Protein AF-A0A150J730-F1 (afdb_monomer)

Structure (mmCIF, N/CA/C/O backbone):
data_AF-A0A150J730-F1
#
_entry.id   AF-A0A150J730-F1
#
loop_
_atom_site.group_PDB
_atom_site.id
_atom_site.type_symbol
_atom_site.label_atom_id
_atom_site.label_alt_id
_atom_site.label_comp_id
_atom_site.label_asym_id
_atom_site.label_entity_id
_atom_site.label_seq_id
_atom_site.pdbx_PDB_ins_code
_atom_site.Cartn_x
_atom_site.Cartn_y
_atom_site.Cartn_z
_atom_site.occupancy
_atom_site.B_iso_or_equiv
_atom_site.auth_seq_id
_atom_site.auth_comp_id
_atom_site.auth_asym_id
_atom_site.auth_atom_id
_atom_site.pdbx_PDB_model_num
ATOM 1 N N . MET A 1 1 ? -17.973 32.244 -16.615 1.00 36.28 1 MET A N 1
ATOM 2 C CA . MET A 1 1 ? -19.065 31.318 -16.975 1.00 36.28 1 MET A CA 1
ATOM 3 C C . MET A 1 1 ? -18.478 30.264 -17.903 1.00 36.28 1 MET A C 1
ATOM 5 O O . MET A 1 1 ? -17.892 30.634 -18.906 1.00 36.28 1 MET A O 1
ATOM 9 N N . LEU A 1 2 ? -18.519 29.009 -17.447 1.00 37.91 2 LEU A N 1
ATOM 10 C CA . LEU A 1 2 ? -18.204 27.726 -18.098 1.00 37.91 2 LEU A CA 1
ATOM 11 C C . LEU A 1 2 ? -17.900 27.717 -19.607 1.00 37.91 2 LEU A C 1
ATOM 13 O O . LEU A 1 2 ? -18.762 28.106 -20.384 1.00 37.91 2 LEU A O 1
ATOM 17 N N . THR A 1 3 ? -16.771 27.111 -20.005 1.00 31.72 3 THR A N 1
ATOM 18 C CA . THR A 1 3 ? -16.655 25.851 -20.798 1.00 31.72 3 THR A CA 1
ATOM 19 C C . THR A 1 3 ? -15.207 25.701 -21.309 1.00 31.72 3 THR A C 1
ATOM 21 O O . THR A 1 3 ? -14.704 26.570 -21.999 1.00 31.72 3 THR A O 1
ATOM 24 N N . LYS A 1 4 ? -14.445 24.730 -20.782 1.00 38.00 4 LYS A N 1
ATOM 25 C CA . LYS A 1 4 ? -14.105 23.420 -21.393 1.00 38.00 4 LYS A CA 1
ATOM 26 C C . LYS A 1 4 ? -12.810 23.439 -22.229 1.00 38.00 4 LYS A C 1
ATOM 28 O O . LYS A 1 4 ? -12.600 24.330 -23.031 1.00 38.00 4 LYS A O 1
ATOM 33 N N . LEU A 1 5 ? -12.045 22.351 -22.076 1.00 36.09 5 LEU A N 1
ATOM 34 C CA . LEU A 1 5 ? -10.920 21.905 -22.908 1.00 36.09 5 LEU A CA 1
ATOM 35 C C . LEU A 1 5 ? -9.625 22.727 -22.806 1.00 36.09 5 LEU A C 1
ATOM 37 O O . LEU A 1 5 ? -9.261 23.467 -23.710 1.00 36.09 5 LEU A O 1
ATOM 41 N N . LEU A 1 6 ? -8.838 22.455 -21.768 1.00 31.06 6 LEU A N 1
ATOM 42 C CA . LEU A 1 6 ? -7.409 22.266 -22.001 1.00 31.06 6 LEU A CA 1
ATOM 43 C C . LEU A 1 6 ? -7.118 20.792 -21.755 1.00 31.06 6 LEU A C 1
ATOM 45 O O . LEU A 1 6 ? -6.953 20.318 -20.635 1.00 31.06 6 LEU A O 1
ATOM 49 N N . THR A 1 7 ? -7.208 20.067 -22.861 1.00 35.47 7 THR A N 1
ATOM 50 C CA . THR A 1 7 ? -6.653 18.747 -23.109 1.00 35.47 7 THR A CA 1
ATOM 51 C C . THR A 1 7 ? -5.190 18.714 -22.667 1.00 35.47 7 THR A C 1
ATOM 53 O O . THR A 1 7 ? -4.299 18.989 -23.456 1.00 35.47 7 THR A O 1
ATOM 56 N N . PHE A 1 8 ? -4.931 18.329 -21.419 1.00 33.81 8 PHE A N 1
ATOM 57 C CA . PHE A 1 8 ? -3.634 17.785 -20.993 1.00 33.81 8 PHE A CA 1
ATOM 58 C C . PHE A 1 8 ? -3.543 16.286 -21.344 1.00 33.81 8 PHE A C 1
ATOM 60 O O . PHE A 1 8 ? -2.972 15.478 -20.620 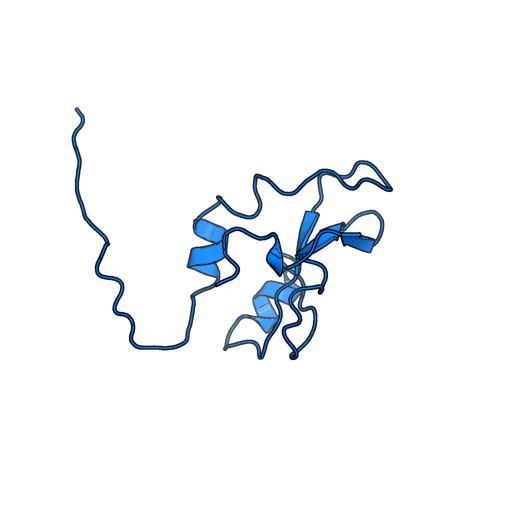1.00 33.81 8 PHE A O 1
ATOM 67 N N . VAL A 1 9 ? -4.126 15.907 -22.487 1.00 32.81 9 VAL A N 1
ATOM 68 C CA . VAL A 1 9 ? -3.855 14.637 -23.170 1.00 32.81 9 VAL A CA 1
ATOM 69 C C . VAL A 1 9 ? -2.671 14.894 -24.095 1.00 32.81 9 VAL A C 1
ATOM 71 O O . VAL A 1 9 ? -2.808 14.916 -25.306 1.00 32.81 9 VAL A O 1
ATOM 74 N N . GLU A 1 10 ? -1.529 15.212 -23.500 1.00 35.66 10 GLU A N 1
ATOM 75 C CA . GLU A 1 10 ? -0.216 15.208 -24.155 1.00 35.66 10 GLU A CA 1
ATOM 76 C C . GLU A 1 10 ? 0.865 15.152 -23.065 1.00 35.66 10 GLU A C 1
ATOM 78 O O . GLU A 1 10 ? 1.887 15.833 -23.091 1.00 35.66 10 GLU A O 1
ATOM 83 N N . ILE A 1 11 ? 0.624 14.326 -22.039 1.00 39.66 11 ILE A N 1
ATOM 84 C CA . ILE A 1 11 ? 1.701 13.899 -21.150 1.00 39.66 11 ILE A CA 1
ATOM 85 C C . ILE A 1 11 ? 2.519 12.907 -21.967 1.00 39.66 11 ILE A C 1
ATOM 87 O O . ILE A 1 11 ? 2.142 11.750 -22.150 1.00 39.66 11 ILE A O 1
ATOM 91 N N . ASN A 1 12 ? 3.593 13.443 -22.542 1.00 30.73 12 ASN A N 1
ATOM 92 C CA . ASN A 1 12 ? 4.652 12.723 -23.220 1.00 30.73 12 ASN A CA 1
ATOM 93 C C . ASN A 1 12 ? 4.968 11.415 -22.487 1.00 30.73 12 ASN A C 1
ATOM 95 O O . ASN A 1 12 ? 5.415 11.403 -21.344 1.00 30.73 12 ASN A O 1
ATOM 99 N N . PHE A 1 13 ? 4.748 10.317 -23.202 1.00 36.91 13 PHE A N 1
ATOM 100 C CA . PHE A 1 13 ? 5.035 8.930 -22.842 1.00 36.91 13 PHE A CA 1
ATOM 101 C C . PHE A 1 13 ? 6.553 8.629 -22.835 1.00 36.91 13 PHE A C 1
ATOM 103 O O . PHE A 1 13 ? 6.998 7.563 -23.246 1.00 36.91 13 PHE A O 1
ATOM 110 N N . LEU A 1 14 ? 7.382 9.588 -22.424 1.00 29.88 14 LEU A N 1
ATOM 111 C CA . LEU A 1 14 ? 8.841 9.516 -22.463 1.00 29.88 14 LEU A CA 1
ATOM 112 C C . LEU A 1 14 ? 9.391 10.190 -21.210 1.00 29.88 14 LEU A C 1
ATOM 114 O O . LEU A 1 14 ? 9.688 11.373 -21.216 1.00 29.88 14 LEU A O 1
ATOM 118 N N . GLU A 1 15 ? 9.398 9.432 -20.121 1.00 34.12 15 GLU A N 1
ATOM 119 C CA . GLU A 1 15 ? 10.452 9.290 -19.110 1.00 34.12 15 GLU A CA 1
ATOM 120 C C . GLU A 1 15 ? 9.793 8.665 -17.876 1.00 34.12 15 GLU A C 1
ATOM 122 O O . GLU A 1 15 ? 8.769 9.115 -17.372 1.00 34.12 15 GLU A O 1
ATOM 127 N N . SER A 1 16 ? 10.346 7.542 -17.444 1.00 38.31 16 SER A N 1
ATOM 128 C CA . SER A 1 16 ? 9.831 6.592 -16.459 1.00 38.31 16 SER A CA 1
ATOM 129 C C . SER A 1 16 ? 9.813 7.116 -15.013 1.00 38.31 16 SER A C 1
ATOM 131 O O . SER A 1 16 ? 10.309 6.458 -14.105 1.00 38.31 16 SER A O 1
ATOM 133 N N . ASN A 1 17 ? 9.233 8.291 -14.787 1.00 37.78 17 ASN A N 1
ATOM 134 C CA . ASN A 1 17 ? 9.055 8.908 -13.479 1.00 37.78 17 ASN A CA 1
ATOM 135 C C . ASN A 1 17 ? 7.606 9.372 -13.347 1.00 37.78 17 ASN A C 1
ATOM 137 O O . ASN A 1 17 ? 7.281 10.530 -13.600 1.00 37.78 17 ASN A O 1
ATOM 141 N N . ILE A 1 18 ? 6.721 8.453 -12.957 1.00 43.22 18 ILE A N 1
ATOM 142 C CA . ILE A 1 18 ? 5.387 8.839 -12.501 1.00 43.22 18 ILE A CA 1
ATOM 143 C C . ILE A 1 18 ? 5.592 9.675 -11.235 1.00 43.22 18 ILE A C 1
ATOM 145 O O . ILE A 1 18 ? 5.966 9.147 -10.187 1.00 43.22 18 ILE A O 1
ATOM 149 N N . ASP A 1 19 ? 5.409 10.990 -11.356 1.00 45.50 19 ASP A N 1
ATOM 150 C CA . ASP A 1 19 ? 5.489 11.914 -10.233 1.00 45.50 19 ASP A CA 1
ATOM 151 C C . ASP A 1 19 ? 4.413 11.523 -9.214 1.00 45.50 19 ASP A C 1
ATOM 153 O O . ASP A 1 19 ? 3.218 11.520 -9.503 1.00 45.50 19 ASP A O 1
ATOM 157 N N . ILE A 1 20 ? 4.818 11.144 -8.005 1.00 48.97 20 ILE A N 1
ATOM 158 C CA . ILE A 1 20 ? 3.868 10.785 -6.947 1.00 48.97 20 ILE A CA 1
ATOM 159 C C . ILE A 1 20 ? 3.030 11.977 -6.527 1.00 48.97 20 ILE A C 1
ATOM 161 O O . ILE A 1 20 ? 1.904 11.770 -6.080 1.00 48.97 20 ILE A O 1
ATOM 165 N N . ARG A 1 21 ? 3.498 13.212 -6.745 1.00 44.81 21 ARG A N 1
ATOM 166 C CA . ARG A 1 21 ? 2.615 14.370 -6.634 1.00 44.81 21 ARG A CA 1
ATOM 167 C C . ARG A 1 21 ? 1.458 14.249 -7.604 1.00 44.81 21 ARG A C 1
ATOM 169 O O . ARG A 1 21 ? 0.346 14.450 -7.168 1.00 44.81 21 ARG A O 1
ATOM 176 N N . PHE A 1 22 ? 1.638 13.755 -8.826 1.00 48.62 22 PHE A N 1
ATOM 177 C CA . PHE A 1 22 ? 0.505 13.457 -9.704 1.00 48.62 22 PHE A CA 1
ATOM 178 C C . PHE A 1 22 ? -0.424 12.381 -9.111 1.00 48.62 22 PHE A C 1
ATOM 180 O O . PHE A 1 22 ? -1.636 12.569 -9.123 1.00 48.62 22 PHE A O 1
ATOM 187 N N . ILE A 1 23 ? 0.094 11.295 -8.516 1.00 51.72 23 ILE A N 1
ATOM 188 C CA . ILE A 1 23 ? -0.735 10.242 -7.877 1.00 51.72 23 ILE A CA 1
ATOM 189 C C . ILE A 1 23 ? -1.512 10.777 -6.655 1.00 51.72 23 ILE A C 1
ATOM 191 O O . ILE A 1 23 ? -2.686 10.446 -6.472 1.00 51.72 23 ILE A O 1
ATOM 195 N N . LEU A 1 24 ? -0.876 11.603 -5.821 1.00 50.47 24 LEU A N 1
ATOM 196 C CA . LEU A 1 24 ? -1.447 12.156 -4.588 1.00 50.47 24 LEU A CA 1
ATOM 197 C C . LEU A 1 24 ? -2.340 13.381 -4.856 1.00 50.47 24 LEU A C 1
ATOM 199 O O . LEU A 1 24 ? -3.449 13.452 -4.330 1.00 50.47 24 LEU A O 1
ATOM 203 N N . GLU A 1 25 ? -1.911 14.307 -5.717 1.00 47.00 25 GLU A N 1
ATOM 204 C CA . GLU A 1 25 ? -2.657 15.501 -6.156 1.00 47.00 25 GLU A CA 1
ATOM 205 C C . GLU A 1 25 ? -3.852 15.138 -7.038 1.00 47.00 25 GLU A C 1
ATOM 207 O O . GLU A 1 25 ? -4.839 15.875 -7.053 1.00 47.00 25 GLU A O 1
ATOM 212 N N . SER A 1 26 ? -3.831 13.969 -7.695 1.00 45.53 26 SER A N 1
ATOM 213 C CA . SER A 1 26 ? -5.028 13.420 -8.337 1.00 45.53 26 SER A CA 1
ATOM 214 C C . SER A 1 26 ? -6.170 13.240 -7.345 1.00 45.53 26 SER A C 1
ATOM 216 O O . SER A 1 26 ? -7.312 13.203 -7.782 1.00 45.53 26 SER A O 1
ATOM 218 N N . ASN A 1 27 ? -5.913 13.098 -6.034 1.00 46.12 27 ASN A N 1
ATOM 219 C CA . ASN A 1 27 ? -6.928 12.952 -4.980 1.00 46.12 27 ASN A CA 1
ATOM 220 C C . ASN A 1 27 ? -7.958 11.820 -5.224 1.00 46.12 27 ASN A C 1
ATOM 222 O O . ASN A 1 27 ? -8.917 11.689 -4.474 1.00 46.12 27 ASN A O 1
ATOM 226 N N . ILE A 1 28 ? -7.781 10.990 -6.258 1.00 46.69 28 ILE A N 1
ATOM 227 C CA . ILE A 1 28 ? -8.763 10.012 -6.749 1.00 46.69 28 ILE A CA 1
ATOM 228 C C . ILE A 1 28 ? -8.500 8.615 -6.163 1.00 46.69 28 ILE A C 1
ATOM 230 O O . ILE A 1 28 ? -9.443 7.849 -5.977 1.00 46.69 28 ILE A O 1
ATOM 234 N N . MET A 1 29 ? -7.248 8.282 -5.810 1.00 50.16 29 MET A N 1
ATOM 235 C CA . MET A 1 29 ? -6.890 6.929 -5.343 1.00 50.16 29 MET A CA 1
ATOM 236 C C . MET A 1 29 ? -6.959 6.737 -3.819 1.00 50.16 29 MET A C 1
ATOM 238 O O . MET A 1 29 ? -7.262 5.640 -3.358 1.00 50.16 29 MET A O 1
ATOM 242 N N . ILE A 1 30 ? -6.715 7.786 -3.021 1.00 51.91 30 ILE A N 1
ATOM 243 C CA . ILE A 1 30 ? -6.756 7.697 -1.545 1.00 51.91 30 ILE A CA 1
ATOM 244 C C . ILE A 1 30 ? -8.165 7.961 -0.997 1.00 51.91 30 ILE A C 1
ATOM 246 O O . ILE A 1 30 ? -8.570 7.339 -0.016 1.00 51.91 30 ILE A O 1
ATOM 250 N N . THR A 1 31 ? -8.946 8.832 -1.641 1.00 49.56 31 THR A N 1
ATOM 251 C CA . THR A 1 31 ? -10.276 9.250 -1.155 1.00 49.56 31 THR A CA 1
ATOM 252 C C . THR A 1 31 ? -11.332 8.140 -1.177 1.00 49.56 31 THR A C 1
ATOM 254 O O . THR A 1 31 ? -12.362 8.284 -0.524 1.00 49.56 31 THR A O 1
ATOM 257 N N . ASN A 1 32 ? -11.054 7.013 -1.844 1.00 61.84 32 ASN A N 1
ATOM 258 C CA . ASN A 1 32 ? -11.926 5.835 -1.895 1.00 61.84 32 ASN A CA 1
ATOM 259 C C . ASN A 1 32 ? -11.352 4.603 -1.174 1.00 61.84 32 ASN A C 1
ATOM 261 O O . ASN A 1 32 ? -11.874 3.500 -1.345 1.00 61.84 32 ASN A O 1
ATOM 265 N N . ALA A 1 33 ? -10.287 4.749 -0.376 1.00 71.25 33 ALA A N 1
ATOM 266 C CA . ALA A 1 33 ? -9.752 3.621 0.380 1.00 71.25 33 ALA A CA 1
ATOM 267 C C . ALA A 1 33 ? -10.824 3.075 1.351 1.00 71.25 33 ALA A C 1
ATOM 269 O O . ALA A 1 33 ? -11.409 3.850 2.118 1.00 71.25 33 ALA A O 1
ATOM 270 N N . PRO A 1 34 ? -11.104 1.757 1.354 1.00 81.94 34 PRO A N 1
ATOM 271 C CA . PRO A 1 34 ? -12.132 1.196 2.220 1.00 81.94 34 PRO A CA 1
ATOM 272 C C . PRO A 1 34 ? -11.757 1.385 3.692 1.00 81.94 34 PRO A C 1
ATOM 274 O O . PRO A 1 34 ? -10.577 1.438 4.052 1.00 81.94 34 PRO A O 1
ATOM 277 N N . LYS A 1 35 ? -12.761 1.446 4.574 1.00 88.94 35 LYS A N 1
ATOM 278 C CA . LYS A 1 35 ? -12.509 1.371 6.019 1.00 88.94 35 LYS A CA 1
ATOM 279 C C . LYS A 1 35 ? -11.839 0.044 6.349 1.00 88.94 35 LYS A C 1
ATOM 281 O O . LYS A 1 35 ? -12.164 -0.979 5.753 1.00 88.94 35 LYS A O 1
ATOM 286 N N . CYS A 1 36 ? -10.948 0.061 7.335 1.00 89.06 36 CYS A N 1
ATOM 287 C CA . CYS A 1 36 ? -10.300 -1.156 7.800 1.00 89.06 36 CYS A CA 1
ATOM 288 C C . CYS A 1 36 ? -11.362 -2.168 8.247 1.00 89.06 36 CYS A C 1
ATOM 290 O O . CYS A 1 36 ? -12.135 -1.828 9.146 1.00 89.06 36 CYS A O 1
ATOM 292 N N . PRO A 1 37 ? -11.391 -3.391 7.705 1.00 88.12 37 PRO A N 1
ATOM 293 C CA . PRO A 1 37 ? -12.350 -4.399 8.148 1.00 88.12 37 PRO A CA 1
ATOM 294 C C . PRO A 1 37 ? -12.070 -4.874 9.579 1.00 88.12 37 PRO A C 1
ATOM 296 O O . PRO A 1 37 ? -12.999 -5.209 10.300 1.00 88.12 37 PRO A O 1
ATOM 299 N N . GLU A 1 38 ? -10.811 -4.814 10.020 1.00 92.12 38 GLU A N 1
ATOM 300 C CA . GLU A 1 38 ? -10.395 -5.290 11.344 1.00 92.12 38 GLU A CA 1
ATOM 301 C C . GLU A 1 38 ? -10.701 -4.294 12.466 1.00 92.12 38 GLU A C 1
ATOM 303 O O . GLU A 1 38 ? -11.129 -4.668 13.553 1.00 92.12 38 GLU A O 1
ATOM 308 N N . CYS A 1 39 ? -10.468 -3.000 12.232 1.00 92.12 39 CYS A N 1
ATOM 309 C CA . CYS A 1 39 ? -10.600 -1.994 13.289 1.00 92.12 39 CYS A CA 1
ATOM 310 C C . CYS A 1 39 ? -11.588 -0.865 12.965 1.00 92.12 39 CYS A C 1
ATOM 312 O O . CYS A 1 39 ? -11.868 -0.030 13.828 1.00 92.12 39 CYS A O 1
ATOM 314 N N . GLY A 1 40 ? -12.111 -0.791 11.740 1.00 89.94 40 GLY A N 1
ATOM 315 C CA . GLY A 1 40 ? -13.041 0.249 11.281 1.00 89.94 40 GLY A CA 1
ATOM 316 C C . GLY A 1 40 ? -12.393 1.599 10.951 1.00 89.94 40 GLY A C 1
ATOM 317 O O . GLY A 1 40 ? -13.085 2.612 10.917 1.00 89.94 40 GLY A O 1
ATOM 318 N N . SER A 1 41 ? -11.065 1.663 10.794 1.00 87.88 41 SER A N 1
ATOM 319 C CA . SER A 1 41 ? -10.335 2.931 10.621 1.00 87.88 41 SER A CA 1
ATOM 320 C C . SER A 1 41 ? -10.476 3.475 9.218 1.00 87.88 41 SER A C 1
ATOM 322 O O . SER A 1 41 ? -10.351 2.726 8.259 1.00 87.88 41 SER A O 1
ATOM 324 N N . ASP A 1 42 ? -10.641 4.786 9.128 1.00 85.06 42 ASP A N 1
ATOM 325 C CA . ASP A 1 42 ? -10.487 5.596 7.919 1.00 85.06 42 ASP A CA 1
ATOM 326 C C . ASP A 1 42 ? -9.045 6.102 7.730 1.00 85.06 42 ASP A C 1
ATOM 328 O O . ASP A 1 42 ? -8.668 6.517 6.641 1.00 85.06 42 ASP A O 1
ATOM 332 N N . LYS A 1 43 ? -8.220 6.056 8.789 1.00 81.19 43 LYS A N 1
ATOM 333 C CA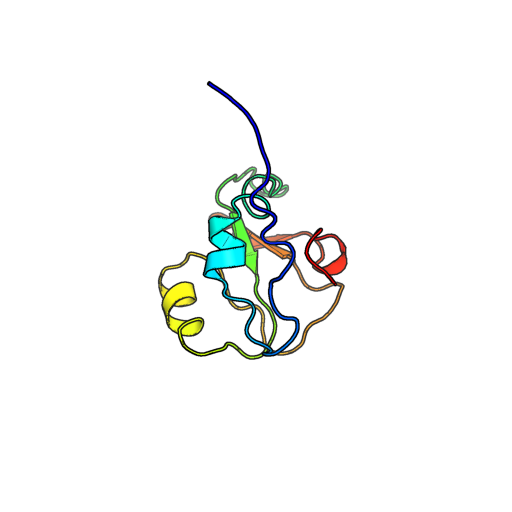 . LYS A 1 43 ? -6.780 6.370 8.741 1.00 81.19 43 LYS A CA 1
ATOM 334 C C . LYS A 1 43 ? -5.979 5.345 7.925 1.00 81.19 43 LYS A C 1
ATOM 336 O O . LYS A 1 43 ? -5.267 4.509 8.495 1.00 81.19 43 LYS A O 1
ATOM 341 N N . THR A 1 44 ? -6.084 5.453 6.611 1.00 86.94 44 THR A N 1
ATOM 342 C CA . THR A 1 44 ? -5.470 4.573 5.613 1.00 86.94 44 THR A CA 1
ATOM 343 C C . THR A 1 44 ? -4.405 5.323 4.827 1.00 86.94 44 THR A C 1
ATOM 345 O O . THR A 1 44 ? -4.551 6.511 4.549 1.00 86.94 44 THR A O 1
ATOM 348 N N . VAL A 1 45 ? -3.331 4.633 4.463 1.00 87.75 45 VAL A N 1
ATOM 349 C CA . VAL A 1 45 ? -2.350 5.096 3.476 1.00 87.75 45 VAL A CA 1
ATOM 350 C C . VAL A 1 45 ? -2.107 4.007 2.444 1.00 87.75 45 VAL A C 1
ATOM 352 O O . VAL A 1 45 ? -2.354 2.832 2.713 1.00 87.75 45 VAL A O 1
ATOM 355 N N . VAL A 1 46 ? -1.640 4.391 1.261 1.00 88.06 46 VAL A N 1
ATOM 356 C CA . VAL A 1 46 ? -1.274 3.433 0.212 1.00 88.06 46 VAL A CA 1
ATOM 357 C C . VAL A 1 46 ? 0.117 2.854 0.453 1.00 88.06 46 VAL A C 1
ATOM 359 O O . VAL A 1 46 ? 0.972 3.484 1.086 1.00 88.06 46 VAL A O 1
ATOM 362 N N . ILE A 1 47 ? 0.325 1.652 -0.070 1.00 88.62 47 ILE A N 1
ATOM 363 C CA . ILE A 1 47 ? 1.623 0.992 -0.137 1.00 88.6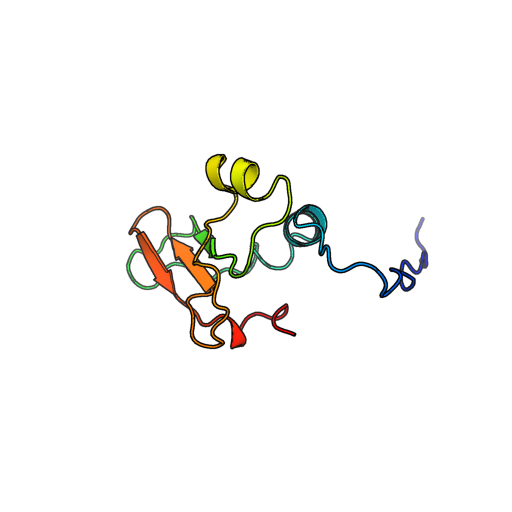2 47 ILE A CA 1
ATOM 364 C C . ILE A 1 47 ? 2.167 1.150 -1.556 1.0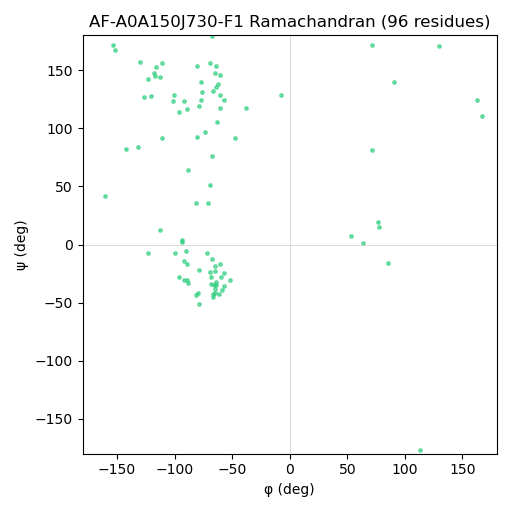0 88.62 47 ILE A C 1
ATOM 366 O O . ILE A 1 47 ? 1.510 0.771 -2.526 1.00 88.62 47 ILE A O 1
ATOM 370 N N . ILE A 1 48 ? 3.364 1.717 -1.675 1.00 86.12 48 ILE A N 1
ATOM 371 C CA . ILE A 1 48 ? 4.073 1.873 -2.945 1.00 86.12 48 ILE A CA 1
ATOM 372 C C . ILE A 1 48 ? 5.135 0.780 -3.052 1.00 86.12 48 ILE A C 1
ATOM 374 O O . ILE A 1 48 ? 5.948 0.588 -2.144 1.00 86.12 48 ILE A O 1
ATOM 378 N N . TYR A 1 49 ? 5.126 0.073 -4.179 1.00 86.31 49 TYR A N 1
ATOM 379 C CA . TYR A 1 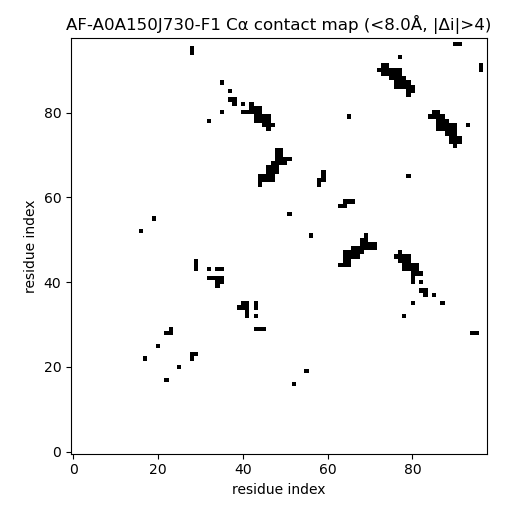49 ? 6.102 -0.959 -4.520 1.00 86.31 49 TYR A CA 1
ATOM 380 C C . TYR A 1 49 ? 6.998 -0.500 -5.666 1.00 86.31 49 TYR A C 1
ATOM 382 O O . TYR A 1 49 ? 6.603 0.327 -6.485 1.00 86.31 49 TYR A O 1
ATOM 390 N N . GLY A 1 50 ? 8.188 -1.086 -5.740 1.00 83.94 50 GLY A N 1
ATOM 391 C CA . GLY A 1 50 ? 9.189 -0.781 -6.756 1.00 83.94 50 GLY A CA 1
ATOM 392 C C . GLY A 1 50 ? 10.431 -0.117 -6.176 1.00 83.94 50 GLY A C 1
ATOM 393 O O . GLY A 1 50 ? 10.586 0.029 -4.962 1.00 83.94 50 GLY A O 1
ATOM 394 N N . ILE A 1 51 ? 11.359 0.242 -7.061 1.00 79.38 51 ILE A N 1
ATOM 395 C CA . ILE A 1 51 ? 12.557 0.990 -6.682 1.00 79.38 51 ILE A CA 1
ATOM 396 C C . ILE A 1 51 ? 12.147 2.458 -6.534 1.00 79.38 51 ILE A C 1
ATOM 398 O O . ILE A 1 51 ? 11.674 3.042 -7.510 1.00 79.38 51 ILE A O 1
ATOM 402 N N . PRO A 1 52 ? 12.295 3.064 -5.344 1.00 73.75 52 PRO A N 1
ATOM 403 C CA . PRO A 1 52 ? 11.905 4.447 -5.161 1.00 73.75 52 PRO A CA 1
ATOM 404 C C . PRO A 1 52 ? 12.801 5.378 -5.988 1.00 73.75 52 PRO A C 1
ATOM 406 O O . PRO A 1 52 ? 14.026 5.275 -5.934 1.00 73.75 52 PRO A O 1
ATOM 409 N N . GLY A 1 53 ? 12.189 6.306 -6.727 1.00 71.88 53 GLY A N 1
ATOM 410 C CA . GLY A 1 53 ? 12.886 7.436 -7.338 1.00 71.88 53 GLY A CA 1
ATOM 411 C C . GLY A 1 53 ? 13.408 8.433 -6.295 1.00 71.88 53 GLY A C 1
ATOM 412 O O . GLY A 1 53 ? 13.223 8.277 -5.085 1.00 71.88 53 GLY A O 1
ATOM 413 N N . HIS A 1 54 ? 14.062 9.497 -6.752 1.00 70.69 54 HIS A N 1
ATOM 414 C CA . HIS A 1 54 ? 14.551 10.544 -5.854 1.00 70.69 54 HIS A CA 1
ATOM 415 C C . HIS A 1 54 ? 13.376 11.266 -5.154 1.00 70.69 54 HIS A C 1
ATOM 417 O O . HIS A 1 54 ? 12.371 11.567 -5.790 1.00 70.69 54 HIS A O 1
ATOM 423 N N . GLY A 1 55 ? 13.474 11.519 -3.842 1.00 69.25 55 GLY A N 1
ATOM 424 C CA . GLY A 1 55 ? 12.429 12.183 -3.030 1.00 69.25 55 GLY A CA 1
ATOM 425 C C . GLY A 1 55 ? 11.324 11.268 -2.474 1.00 69.25 55 GLY A C 1
ATOM 426 O O . GLY A 1 55 ? 10.647 11.612 -1.508 1.00 69.25 55 GLY A O 1
ATOM 427 N N . LEU A 1 56 ? 11.184 10.053 -3.005 1.00 70.88 56 LEU A N 1
ATOM 428 C CA . LEU A 1 56 ? 10.183 9.073 -2.564 1.00 70.88 56 LEU A CA 1
ATOM 429 C C . LEU A 1 56 ? 10.424 8.574 -1.132 1.00 70.88 56 LEU A C 1
ATOM 431 O O . LEU A 1 56 ? 9.487 8.326 -0.374 1.00 70.88 56 LEU A O 1
ATOM 435 N N . LEU A 1 57 ? 11.699 8.449 -0.760 1.00 77.00 57 LEU A N 1
ATOM 436 C CA . LEU A 1 57 ? 12.097 8.034 0.579 1.00 77.00 57 LEU A CA 1
ATOM 437 C C . LEU A 1 57 ? 11.723 9.089 1.632 1.00 77.00 57 LEU A C 1
ATOM 439 O O . LEU A 1 57 ? 11.198 8.738 2.684 1.00 77.00 57 LEU A O 1
ATOM 443 N N . GLU A 1 58 ? 11.944 10.368 1.325 1.00 79.62 58 GLU A N 1
ATOM 444 C CA . GLU A 1 58 ? 11.628 11.498 2.207 1.00 79.62 58 GLU A CA 1
ATOM 445 C C . GLU A 1 58 ? 10.111 11.645 2.406 1.00 79.62 58 GLU A C 1
ATOM 447 O O . GLU A 1 58 ? 9.630 11.719 3.536 1.00 79.62 58 GLU A O 1
ATOM 452 N N . ASN A 1 59 ? 9.323 11.557 1.331 1.00 74.31 59 ASN A N 1
ATOM 453 C CA . ASN A 1 59 ? 7.860 11.610 1.432 1.00 74.31 59 ASN A CA 1
ATOM 454 C C . ASN A 1 59 ? 7.283 10.422 2.225 1.00 74.31 59 ASN A C 1
ATOM 456 O O . ASN A 1 59 ? 6.327 10.582 2.988 1.00 74.31 59 ASN A O 1
ATOM 460 N N . SER A 1 60 ? 7.887 9.232 2.106 1.00 79.50 60 SER A N 1
ATOM 461 C CA . SER A 1 60 ? 7.489 8.084 2.929 1.00 79.50 60 SER A CA 1
ATOM 462 C C . SER A 1 60 ? 7.763 8.322 4.417 1.00 79.50 60 SER A C 1
ATOM 464 O O . SER A 1 60 ? 6.931 7.970 5.254 1.00 79.50 60 SER A O 1
ATOM 466 N N . GLN A 1 61 ? 8.881 8.967 4.763 1.00 83.31 61 GLN A N 1
ATOM 467 C CA . GLN A 1 61 ? 9.203 9.331 6.150 1.00 83.31 61 GLN A CA 1
ATOM 468 C C . GLN A 1 61 ? 8.197 10.328 6.741 1.00 83.31 61 GLN A C 1
ATOM 470 O O . GLN A 1 61 ? 7.870 10.231 7.924 1.00 83.31 61 GLN A O 1
ATOM 475 N N . ASN A 1 62 ? 7.631 11.211 5.914 1.00 83.81 62 ASN A N 1
ATOM 476 C CA . ASN A 1 62 ? 6.546 12.119 6.307 1.00 83.81 62 ASN A CA 1
ATOM 477 C C . ASN A 1 62 ? 5.198 11.399 6.517 1.00 83.81 62 ASN A C 1
ATOM 479 O O . ASN A 1 62 ? 4.234 11.987 7.012 1.00 83.81 62 ASN A O 1
ATOM 483 N N . GLY A 1 63 ? 5.118 10.105 6.192 1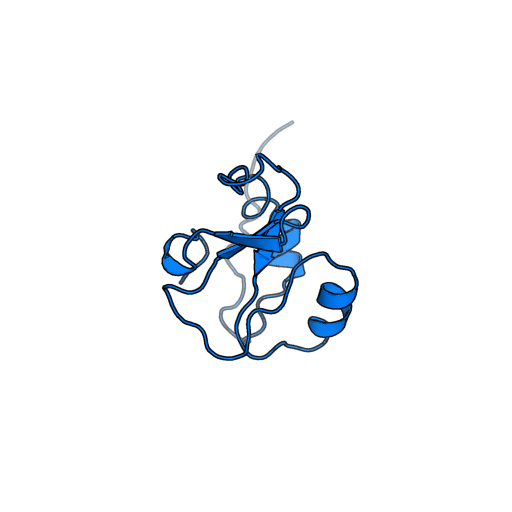.00 80.44 63 GLY A N 1
ATOM 484 C CA . GLY A 1 63 ? 3.959 9.259 6.456 1.00 80.44 63 GLY A CA 1
ATOM 485 C C . GLY A 1 63 ? 2.790 9.482 5.499 1.00 80.44 63 GLY A C 1
ATOM 486 O O . GLY A 1 63 ? 1.661 9.107 5.838 1.00 80.44 63 GLY A O 1
ATOM 487 N N . GLU A 1 64 ? 3.032 10.082 4.334 1.00 78.75 64 GLU A N 1
ATOM 488 C CA . GLU A 1 64 ? 2.034 10.255 3.269 1.00 78.75 64 GLU A CA 1
ATOM 489 C C . GLU A 1 64 ? 1.652 8.906 2.632 1.00 78.75 64 GLU A C 1
ATOM 491 O O . GLU A 1 64 ? 0.490 8.665 2.310 1.00 78.75 64 GLU A O 1
ATOM 496 N N . PHE A 1 65 ? 2.613 7.985 2.552 1.00 84.50 65 PHE A N 1
ATOM 497 C CA . PHE A 1 65 ? 2.468 6.596 2.112 1.00 84.50 65 PHE A CA 1
ATOM 498 C C . PHE A 1 65 ? 3.558 5.725 2.755 1.00 84.50 65 PHE A C 1
ATOM 500 O O . PHE A 1 65 ? 4.485 6.240 3.390 1.00 84.50 65 PHE A O 1
ATOM 507 N N . ILE A 1 66 ? 3.471 4.404 2.588 1.00 89.44 66 ILE A N 1
ATOM 508 C CA . ILE A 1 66 ? 4.535 3.480 3.007 1.00 89.44 66 ILE A CA 1
ATOM 509 C C . ILE A 1 66 ? 5.154 2.754 1.812 1.00 89.44 66 ILE A C 1
ATOM 511 O O . ILE A 1 66 ? 4.504 2.555 0.788 1.00 89.44 66 ILE A O 1
ATOM 515 N N . LEU A 1 67 ? 6.414 2.347 1.949 1.00 89.25 67 LEU A N 1
ATOM 516 C CA . LEU A 1 67 ? 7.112 1.530 0.959 1.00 89.25 67 LEU A CA 1
ATOM 517 C C . LEU A 1 67 ? 6.941 0.045 1.304 1.00 89.25 67 LEU A C 1
ATOM 519 O O . LEU A 1 67 ? 7.300 -0.375 2.401 1.00 89.25 67 LEU A O 1
ATOM 523 N N . GLY A 1 68 ? 6.403 -0.745 0.372 1.00 88.81 68 GLY A N 1
ATOM 524 C CA . GLY A 1 68 ? 6.136 -2.178 0.564 1.00 88.81 68 GLY A CA 1
ATOM 525 C C . GLY A 1 68 ? 7.271 -3.108 0.124 1.00 88.81 68 GLY A C 1
ATOM 526 O O . GLY A 1 68 ? 7.271 -4.289 0.464 1.00 88.81 68 GLY A O 1
ATOM 527 N N . GLY A 1 69 ? 8.245 -2.591 -0.632 1.00 87.38 69 GLY A N 1
ATOM 528 C CA . GLY A 1 69 ? 9.401 -3.337 -1.138 1.00 87.38 69 GLY A CA 1
ATOM 529 C C . GLY A 1 69 ? 9.624 -3.156 -2.641 1.00 87.38 69 GLY A C 1
ATOM 530 O O . GLY A 1 69 ? 8.794 -2.592 -3.350 1.00 87.38 69 GLY A O 1
ATOM 531 N N . CYS A 1 70 ? 10.758 -3.646 -3.148 1.00 84.19 70 CYS A N 1
ATOM 532 C CA . CYS A 1 70 ? 11.153 -3.438 -4.546 1.00 84.19 70 CYS A CA 1
ATOM 533 C C . CYS A 1 70 ? 10.432 -4.351 -5.550 1.00 84.19 70 CYS A C 1
ATOM 535 O O . CYS A 1 70 ? 10.358 -4.025 -6.733 1.00 84.19 70 CYS A O 1
ATOM 537 N N . LYS A 1 71 ? 9.904 -5.494 -5.098 1.00 84.06 71 LYS A N 1
ATOM 538 C CA . LYS A 1 71 ? 9.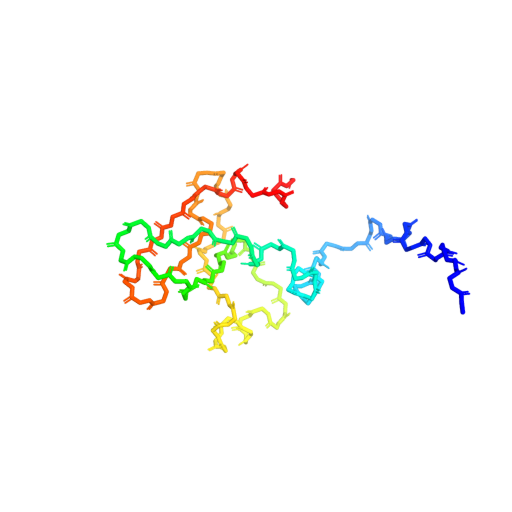216 -6.455 -5.960 1.00 84.06 71 LYS A CA 1
ATOM 539 C C . LYS A 1 71 ? 7.731 -6.120 -6.034 1.00 84.06 71 LYS A C 1
ATOM 541 O O . LYS A 1 71 ? 7.023 -6.222 -5.038 1.00 84.06 71 LYS A O 1
ATOM 546 N N . ILE A 1 72 ? 7.267 -5.784 -7.232 1.00 85.38 72 ILE A N 1
ATOM 547 C CA . ILE A 1 72 ? 5.844 -5.611 -7.517 1.00 85.38 72 ILE A CA 1
ATOM 548 C C . ILE A 1 72 ? 5.212 -7.002 -7.647 1.00 85.38 72 ILE A C 1
ATOM 550 O O . ILE A 1 72 ? 5.670 -7.831 -8.435 1.00 85.38 72 ILE A O 1
ATOM 554 N N . ASN A 1 73 ? 4.176 -7.268 -6.854 1.00 88.19 73 ASN A N 1
ATOM 555 C CA . ASN A 1 73 ? 3.355 -8.475 -6.934 1.00 88.19 73 ASN A CA 1
ATOM 556 C C . ASN A 1 73 ? 1.880 -8.037 -7.051 1.00 88.19 73 ASN A C 1
ATOM 558 O O . ASN A 1 73 ? 1.442 -7.256 -6.207 1.00 88.19 73 ASN A O 1
ATOM 562 N N . PRO A 1 74 ? 1.112 -8.514 -8.052 1.00 89.38 74 PRO A N 1
ATOM 563 C CA . PRO A 1 74 ? -0.313 -8.195 -8.194 1.00 89.38 74 PRO A CA 1
ATOM 564 C C . PRO A 1 74 ? -1.146 -8.457 -6.930 1.00 89.38 74 PRO A C 1
ATOM 566 O O . PRO A 1 74 ? -2.138 -7.779 -6.682 1.00 89.38 74 PRO A O 1
ATOM 569 N N . GLU A 1 75 ? -0.747 -9.437 -6.123 1.00 93.88 75 GLU A N 1
ATOM 570 C CA . GLU A 1 75 ? -1.442 -9.830 -4.891 1.00 93.88 75 GLU A CA 1
ATOM 571 C C . GLU A 1 75 ? -0.892 -9.135 -3.643 1.00 93.88 75 GLU A C 1
ATOM 573 O O . GLU A 1 75 ? -1.337 -9.411 -2.531 1.00 93.88 75 GLU A O 1
ATOM 578 N N . ALA A 1 76 ? 0.088 -8.242 -3.807 1.00 92.81 76 ALA A N 1
ATOM 579 C CA . ALA A 1 76 ? 0.615 -7.464 -2.701 1.00 92.81 76 ALA A CA 1
ATOM 580 C C . ALA A 1 76 ? -0.459 -6.517 -2.142 1.00 92.81 76 ALA A C 1
ATOM 582 O O . ALA A 1 76 ? -1.294 -6.024 -2.907 1.00 92.81 76 ALA A O 1
ATOM 583 N N . PRO A 1 77 ? -0.440 -6.233 -0.833 1.00 93.44 77 PRO A N 1
ATOM 584 C CA . PRO A 1 77 ? -1.424 -5.356 -0.228 1.00 93.44 77 PRO A CA 1
ATOM 585 C C . PRO A 1 77 ? -1.362 -3.937 -0.788 1.00 93.44 77 PRO A C 1
ATOM 587 O O . PRO A 1 77 ? -0.289 -3.369 -0.955 1.00 93.44 77 PRO A O 1
ATOM 590 N N . ARG A 1 78 ? -2.520 -3.322 -1.044 1.00 91.19 78 ARG A N 1
ATOM 591 C CA . ARG A 1 78 ? -2.570 -1.941 -1.556 1.00 91.19 78 ARG A CA 1
ATOM 592 C C . ARG A 1 78 ? -2.601 -0.896 -0.444 1.00 91.19 78 ARG A C 1
ATOM 594 O O . ARG A 1 78 ? -2.108 0.217 -0.630 1.00 91.19 78 ARG A O 1
ATOM 601 N N . TYR A 1 79 ? -3.190 -1.237 0.697 1.00 90.75 79 TYR A N 1
ATOM 602 C CA . TYR A 1 79 ? -3.484 -0.295 1.771 1.00 90.75 79 TYR A CA 1
ATOM 603 C C . TYR A 1 79 ? -2.847 -0.720 3.087 1.00 90.75 79 TYR A C 1
ATOM 605 O O . TYR A 1 79 ? -2.871 -1.896 3.437 1.00 90.75 79 TYR A O 1
ATOM 613 N N . HIS A 1 80 ? -2.366 0.257 3.852 1.00 91.94 80 HIS A N 1
ATOM 614 C CA . HIS A 1 80 ? -1.905 0.098 5.225 1.00 91.94 80 HIS A CA 1
ATOM 615 C C . HIS A 1 80 ? -2.719 0.986 6.168 1.00 91.94 80 HIS A C 1
ATOM 617 O O . HIS A 1 80 ? -2.837 2.202 5.976 1.00 91.94 80 HIS A O 1
ATOM 623 N N . TYR A 1 81 ? -3.258 0.395 7.231 1.00 92.00 81 TYR A N 1
ATOM 624 C CA . TYR A 1 81 ? -4.074 1.113 8.206 1.00 92.00 81 TYR A CA 1
ATOM 625 C C . TYR A 1 81 ? -3.241 1.539 9.408 1.00 92.00 81 TYR A C 1
ATOM 627 O O . TYR A 1 81 ? -2.822 0.724 10.229 1.00 92.00 81 TYR A 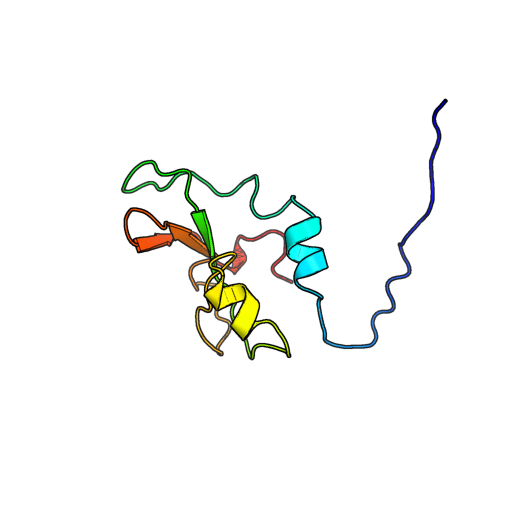O 1
ATOM 635 N N . LYS A 1 82 ? -3.072 2.852 9.589 1.00 89.56 82 LYS A N 1
ATOM 636 C CA . LYS A 1 82 ? -2.159 3.417 10.600 1.00 89.56 82 LYS A CA 1
ATOM 637 C C . LYS A 1 82 ? -2.491 3.006 12.036 1.00 89.56 82 LYS A C 1
ATOM 639 O O . LYS A 1 82 ? -1.579 2.974 12.863 1.00 89.56 82 LYS A O 1
ATOM 644 N N . ARG A 1 83 ? -3.768 2.725 12.328 1.00 92.00 83 ARG A N 1
ATOM 645 C CA . ARG A 1 83 ? -4.270 2.400 13.672 1.00 92.00 83 ARG A CA 1
ATOM 646 C C . ARG A 1 83 ? -3.977 0.962 14.098 1.00 92.00 83 ARG A C 1
ATOM 648 O O . ARG A 1 83 ? -3.454 0.773 15.186 1.00 92.00 83 ARG A O 1
ATOM 655 N N . CYS A 1 84 ? -4.320 -0.022 13.270 1.00 93.31 84 CYS A N 1
ATOM 656 C CA . CYS A 1 84 ? -4.130 -1.443 13.590 1.00 93.31 84 CYS A CA 1
ATOM 657 C C . CYS A 1 84 ? -2.881 -2.057 12.956 1.00 93.31 84 CYS A C 1
ATOM 659 O O . CYS A 1 84 ? -2.580 -3.205 13.244 1.00 93.31 84 CYS A O 1
ATOM 661 N N . LYS A 1 85 ? -2.179 -1.326 12.082 1.00 92.81 85 LYS A N 1
ATOM 662 C CA . LYS A 1 85 ? -0.995 -1.780 11.331 1.00 92.81 85 LYS A CA 1
ATOM 663 C C . LYS A 1 85 ? -1.235 -2.931 10.348 1.00 92.81 85 LYS A C 1
ATOM 665 O O . LYS A 1 85 ? -0.301 -3.330 9.668 1.00 92.81 85 LYS A O 1
ATOM 670 N N . ASN A 1 86 ? -2.475 -3.399 10.231 1.00 93.62 86 ASN A N 1
ATOM 671 C CA . ASN A 1 86 ? -2.885 -4.360 9.213 1.00 93.62 86 ASN A CA 1
ATOM 672 C C . ASN A 1 86 ? -2.875 -3.759 7.804 1.00 93.62 86 ASN A C 1
ATOM 674 O O . ASN A 1 86 ? -3.049 -2.549 7.607 1.00 93.62 86 ASN A O 1
ATOM 678 N N . GLU A 1 87 ? -2.741 -4.657 6.838 1.00 93.81 87 GLU A N 1
ATOM 679 C CA . GLU A 1 87 ? -2.683 -4.375 5.412 1.00 93.81 87 GLU A CA 1
ATOM 680 C C . GLU A 1 87 ? -3.867 -5.039 4.700 1.00 93.81 87 GLU A C 1
ATOM 682 O O . GLU A 1 87 ? -4.353 -6.078 5.152 1.00 93.81 87 GLU A O 1
ATOM 687 N N . TRP A 1 88 ? -4.381 -4.425 3.632 1.00 91.81 88 TRP A N 1
ATOM 688 C CA . TRP A 1 88 ? -5.570 -4.930 2.934 1.00 91.81 88 TRP A CA 1
ATOM 689 C C . TRP A 1 88 ? -5.616 -4.567 1.450 1.00 91.81 88 TRP A C 1
ATOM 691 O O . TRP A 1 88 ? -4.899 -3.679 0.978 1.00 91.81 88 TRP A O 1
ATOM 701 N N . GLY A 1 89 ? -6.532 -5.232 0.740 1.00 89.88 89 GLY A N 1
ATOM 702 C CA . GLY A 1 89 ? -6.716 -5.114 -0.705 1.00 89.88 89 GLY A CA 1
ATOM 703 C C . GLY A 1 89 ? -5.575 -5.769 -1.474 1.00 89.88 89 GLY A C 1
ATOM 704 O O . GLY A 1 89 ? -4.577 -6.164 -0.880 1.00 89.88 89 GLY A O 1
ATOM 705 N N . MET A 1 90 ? -5.713 -5.880 -2.789 1.00 91.69 90 MET A N 1
ATOM 706 C CA . MET A 1 90 ? -4.628 -6.323 -3.659 1.00 91.69 90 MET A CA 1
ATOM 707 C C . MET A 1 90 ? -4.256 -5.201 -4.615 1.00 91.69 90 MET A C 1
ATOM 709 O O . MET A 1 90 ? -5.112 -4.440 -5.064 1.00 91.69 90 MET A O 1
ATOM 713 N N . LEU A 1 91 ? -2.971 -5.106 -4.938 1.00 88.06 91 LEU A N 1
ATOM 714 C CA . LEU A 1 91 ? -2.446 -4.106 -5.854 1.00 88.06 91 LEU A CA 1
ATOM 715 C C . LEU A 1 91 ? -3.139 -4.190 -7.224 1.00 88.06 91 LEU A C 1
ATOM 717 O O . LEU A 1 91 ? -3.441 -3.151 -7.794 1.00 88.06 91 LEU A O 1
ATOM 721 N N . LYS A 1 92 ? -3.479 -5.400 -7.688 1.00 87.38 92 LYS A N 1
ATOM 722 C CA . LYS A 1 92 ? -4.214 -5.648 -8.941 1.00 87.38 92 LYS A CA 1
ATOM 723 C C . LYS A 1 92 ? -5.644 -5.116 -8.992 1.00 87.38 92 LYS A C 1
ATOM 725 O O . LYS A 1 92 ? -6.191 -4.987 -10.081 1.00 87.38 92 LYS A O 1
ATOM 730 N N . ASP A 1 93 ? -6.238 -4.834 -7.836 1.00 86.00 93 ASP A N 1
ATOM 731 C CA . ASP A 1 93 ? -7.595 -4.290 -7.746 1.00 86.00 93 ASP A CA 1
ATOM 732 C C . ASP A 1 93 ? -7.586 -2.750 -7.761 1.00 86.00 93 ASP A C 1
ATOM 734 O O . ASP A 1 93 ? -8.644 -2.119 -7.774 1.00 86.00 93 ASP A O 1
ATOM 738 N N . ASP A 1 94 ? -6.403 -2.125 -7.740 1.00 79.00 94 ASP A N 1
ATOM 739 C CA . ASP A 1 94 ? -6.273 -0.675 -7.802 1.00 79.00 94 ASP A CA 1
ATOM 740 C C . ASP A 1 94 ? -6.502 -0.167 -9.239 1.00 79.00 94 ASP A C 1
ATOM 742 O O . ASP A 1 94 ? -5.862 -0.661 -10.167 1.00 79.00 94 ASP A O 1
ATOM 746 N N . PRO A 1 95 ? -7.341 0.865 -9.452 1.00 67.00 95 PRO A N 1
ATOM 747 C CA . PRO A 1 95 ? -7.591 1.419 -10.786 1.00 67.00 95 PRO A CA 1
ATOM 748 C C . PRO A 1 95 ? -6.347 1.981 -11.490 1.00 67.00 95 PRO A C 1
ATOM 750 O O . PRO A 1 95 ? -6.399 2.236 -12.689 1.00 67.00 95 PRO A O 1
ATOM 753 N N . GLY A 1 96 ? -5.263 2.234 -10.749 1.00 65.69 96 GLY A N 1
ATOM 754 C CA . GLY A 1 96 ? -3.966 2.666 -11.266 1.00 65.69 96 GLY A CA 1
ATOM 755 C C . GLY A 1 96 ? -2.979 1.532 -11.534 1.00 65.69 96 GLY A C 1
ATOM 756 O O . GLY A 1 96 ? -1.827 1.819 -11.855 1.00 65.69 96 GLY A O 1
ATOM 757 N N . TYR A 1 97 ? -3.383 0.272 -11.365 1.00 65.81 97 TYR A N 1
ATOM 758 C CA . TYR A 1 97 ? -2.557 -0.889 -11.671 1.00 65.81 97 TYR A CA 1
ATOM 759 C C . TYR A 1 97 ? -2.595 -1.182 -13.174 1.00 65.81 97 TYR A C 1
ATOM 761 O O . TYR A 1 97 ? -3.493 -1.871 -13.659 1.00 65.81 97 TYR A O 1
ATOM 769 N N . PHE A 1 98 ? -1.632 -0.624 -13.906 1.00 55.25 98 PHE A N 1
ATOM 770 C CA . PHE A 1 98 ? -1.402 -0.878 -15.330 1.00 55.25 98 PHE A CA 1
ATOM 771 C C . PHE A 1 98 ? -0.027 -1.508 -15.544 1.00 55.25 98 PHE A C 1
ATOM 773 O O . PHE A 1 98 ? 0.928 -1.084 -14.851 1.00 55.25 98 PHE A O 1
#

Organism: NCBI:txid1705564

Secondary structure (DSSP, 8-state):
------------S--S---HHHHHHT-SSSTTPPPPTTT----EEEEEES---TTHHHHHHTTSSEEEESS--TTS--EEETTT--EES-GGGSTT--

Nearest PDB structures (foldseek):
  3k2w-assembly1_A  TM=2.518E-01  e=5.275E+00  Paraglaciecola sp. T6c

Foldseek 3Di:
DDDDDPPPVCPPPDDPDPDVCCVVVVVPQLVPDAQDPVPRDNQKAFEDEADDDPPRVVVVVVVNHHHPYHDDDQQDFTMAHPPPRDTDDGNVVGPPND

pLDDT: mean 70.36, std 21.69, range [29.88, 93.88]

Radius of gyration: 15.35 Å; Cα contacts (8 Å, |Δi|>4): 117; chains: 1; bounding box: 34×41×38 Å

Solvent-accessible surface area (backbone atoms only — not comparable to full-atom values): 6365 Å² total; per-residue (Å²): 133,93,82,86,84,84,79,76,84,71,74,70,96,78,70,100,64,85,53,60,62,59,60,58,72,58,54,65,70,68,77,68,60,73,58,36,88,89,79,63,43,74,59,62,31,47,43,4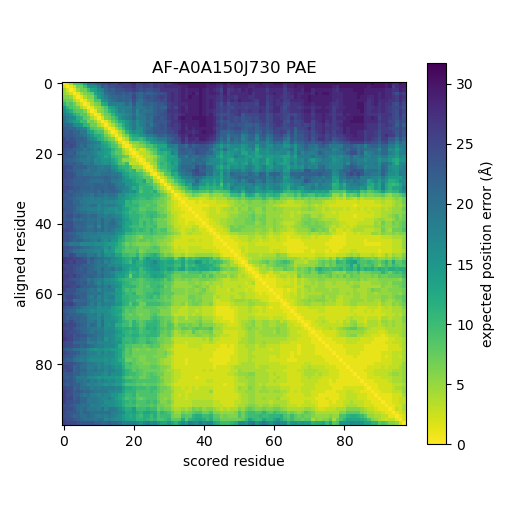7,60,36,79,75,59,92,66,48,64,60,46,32,72,72,62,72,32,45,77,73,40,61,73,76,49,59,77,38,54,29,33,37,29,76,85,79,69,50,67,40,68,34,34,62,75,39,98,82,60,124

Mean predicted aligned error: 11.56 Å

Sequence (98 aa):
MLTKLLTFVEINFLESNIDIRFILESNIMITNAPKCPECGSDKTVVIIYGIPGHGLLENSQNGEFILGGCKINPEAPRYHYKRCKNEWGMLKDDPGYF